Protein AF-A0A822C6T2-F1 (afdb_monomer_lite)

pLDDT: mean 83.31, std 5.84, range [69.69, 92.25]

Foldseek 3Di:
DDCPPDDDDDPDDDQQLADPPDDQDPVLQVQLVVLQVVLVVCVVVVVLVSSLVSLNSSSNSPSPDPVSVVVSVD

Sequence (74 aa):
LDMTGVIEGDKDEPQPMGDPNIEVTDAMSEQADAKRGEAQAKLSEGAFEEAISLFTQAIENNPQSAILHAKRAQ

InterPro domains:
  IPR011990 Tetratricopeptide-like helical domain superfamily [G3DSA:1.25.40.10] (1-74)
  IPR011990 Tetratricopeptide-like helical domain superfamily [SSF48452] (29-73)
  IPR019734 Tetratricopeptide repeat [PS50005] (32-65)

Structure (mmCIF, N/CA/C/O backbone):
data_AF-A0A822C6T2-F1
#
_entry.id   AF-A0A822C6T2-F1
#
loop_
_atom_site.group_PDB
_atom_site.id
_atom_site.type_symbol
_atom_site.label_atom_id
_atom_site.label_alt_id
_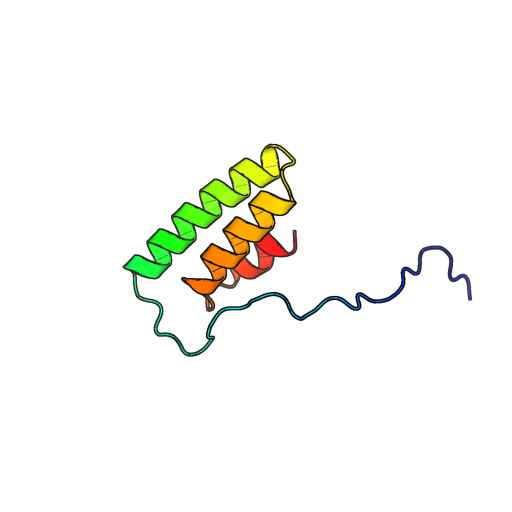atom_site.label_comp_id
_atom_site.label_asym_id
_atom_site.label_entity_id
_atom_site.label_seq_id
_atom_site.pdbx_PDB_ins_code
_atom_site.Cartn_x
_atom_site.Cartn_y
_atom_site.Cartn_z
_atom_site.occupancy
_atom_site.B_iso_or_equiv
_atom_site.auth_seq_id
_atom_site.auth_comp_id
_atom_site.auth_asym_id
_atom_site.auth_atom_id
_atom_site.pdbx_PDB_model_num
ATOM 1 N N . LEU A 1 1 ? -20.355 -23.257 27.113 1.00 70.81 1 LEU A N 1
ATOM 2 C CA . LEU A 1 1 ? -19.534 -22.572 26.098 1.00 70.81 1 LEU A CA 1
ATOM 3 C C . LEU A 1 1 ? -19.968 -21.126 26.118 1.00 70.81 1 LEU A C 1
ATOM 5 O O . LEU A 1 1 ? -21.131 -20.863 25.841 1.00 70.81 1 LEU A O 1
ATOM 9 N N . ASP A 1 2 ? -19.091 -20.249 26.593 1.00 76.19 2 ASP A N 1
ATOM 10 C CA . ASP A 1 2 ? -19.320 -18.812 26.520 1.00 76.19 2 ASP A CA 1
ATOM 11 C C . ASP A 1 2 ? -19.052 -18.379 25.075 1.00 76.19 2 ASP A C 1
ATOM 13 O O . ASP A 1 2 ? -17.958 -18.594 24.561 1.00 76.19 2 ASP A O 1
ATOM 17 N N . MET A 1 3 ? -20.091 -17.887 24.405 1.00 82.94 3 MET A N 1
ATOM 18 C CA . MET A 1 3 ? -20.053 -17.449 23.004 1.00 82.94 3 MET A CA 1
ATOM 19 C C . MET A 1 3 ? -20.093 -15.916 22.913 1.00 82.94 3 MET A C 1
ATOM 21 O O . MET A 1 3 ? -20.361 -15.362 21.847 1.00 82.94 3 MET A O 1
ATOM 25 N N . THR A 1 4 ? -19.875 -15.212 24.030 1.00 76.88 4 THR A N 1
ATOM 26 C CA . THR A 1 4 ? -19.800 -13.751 24.027 1.00 76.88 4 THR A CA 1
ATOM 27 C C . THR A 1 4 ? -18.566 -13.295 23.241 1.00 76.88 4 THR A C 1
ATOM 29 O O . THR A 1 4 ? -17.440 -13.697 23.519 1.00 76.88 4 THR A O 1
ATOM 32 N N . GLY A 1 5 ? -18.794 -12.488 22.200 1.00 78.50 5 GLY A N 1
ATOM 33 C CA . GLY A 1 5 ? -17.752 -11.999 21.287 1.00 78.50 5 GLY A CA 1
ATOM 34 C C . GLY A 1 5 ? -17.637 -12.751 19.957 1.00 78.50 5 GLY A C 1
ATOM 35 O O . GLY A 1 5 ? -16.858 -12.332 19.105 1.00 78.50 5 GLY A O 1
ATOM 36 N N . VAL A 1 6 ? -18.418 -13.817 19.736 1.00 82.75 6 VAL A N 1
ATOM 37 C CA . VAL A 1 6 ? -18.495 -14.462 18.416 1.00 82.75 6 VAL A CA 1
ATOM 38 C C . VAL A 1 6 ? -19.366 -13.608 17.495 1.00 82.75 6 VAL A C 1
ATOM 40 O O . VAL A 1 6 ? -20.572 -13.489 17.697 1.00 82.75 6 VAL A O 1
ATOM 43 N N . ILE A 1 7 ? -18.735 -13.008 16.492 1.00 80.81 7 ILE A N 1
ATOM 44 C CA . ILE A 1 7 ? -19.393 -12.326 15.373 1.00 80.81 7 ILE A CA 1
ATOM 45 C C . ILE A 1 7 ? -19.695 -13.336 14.264 1.00 80.81 7 ILE A C 1
ATOM 47 O O . ILE A 1 7 ? -18.969 -14.319 14.096 1.00 80.81 7 ILE A O 1
ATOM 51 N N . GLU A 1 8 ? -20.794 -13.124 13.535 1.00 81.69 8 GLU A N 1
ATOM 52 C CA . GLU A 1 8 ? -21.118 -13.952 12.372 1.00 81.69 8 GLU A CA 1
ATOM 53 C C . GLU A 1 8 ? -20.006 -13.853 11.324 1.00 81.69 8 GLU A C 1
ATOM 55 O O . GLU A 1 8 ? -19.385 -12.805 11.155 1.00 81.69 8 GLU A O 1
ATOM 60 N N . GLY A 1 9 ? -19.746 -14.971 10.643 1.00 78.56 9 GLY A N 1
ATOM 61 C CA . GLY A 1 9 ? -18.784 -15.003 9.551 1.00 78.56 9 GLY A CA 1
ATOM 62 C C . GLY A 1 9 ? -19.213 -14.071 8.425 1.00 78.56 9 GLY A C 1
ATOM 63 O O . GLY A 1 9 ? -20.407 -13.934 8.144 1.00 78.56 9 GLY A O 1
ATOM 64 N N . ASP A 1 10 ? -18.220 -13.465 7.788 1.00 76.38 10 ASP A N 1
ATOM 65 C CA . ASP A 1 10 ? -18.452 -12.531 6.702 1.00 76.38 10 ASP A CA 1
ATOM 66 C C . ASP A 1 10 ? -19.130 -13.235 5.516 1.00 76.38 10 ASP A C 1
ATOM 68 O O . ASP A 1 10 ? -18.741 -14.344 5.132 1.00 76.38 10 ASP A O 1
ATOM 72 N N . LYS A 1 11 ? -20.188 -12.621 4.979 1.00 79.94 11 LYS A N 1
ATOM 73 C CA . LYS A 1 11 ? -20.959 -13.138 3.828 1.00 79.94 11 LYS A CA 1
ATOM 74 C C . LYS A 1 11 ? -20.704 -12.327 2.561 1.00 79.94 11 LYS A C 1
ATOM 76 O O . LYS A 1 11 ? -21.371 -12.564 1.553 1.00 79.94 11 LYS A O 1
ATOM 81 N N . ASP A 1 12 ? -19.778 -11.381 2.636 1.00 76.38 12 ASP A N 1
ATOM 82 C CA . ASP A 1 12 ? -19.444 -10.500 1.535 1.00 76.38 12 ASP A CA 1
ATOM 83 C C . ASP A 1 12 ? -18.798 -11.259 0.372 1.00 76.38 12 ASP A C 1
ATOM 85 O O . ASP A 1 12 ? -18.207 -12.336 0.522 1.00 76.38 12 ASP A O 1
ATOM 89 N N . GLU A 1 13 ? -18.951 -10.692 -0.824 1.00 78.06 13 GLU A N 1
ATOM 90 C CA . GLU A 1 13 ? -18.328 -11.238 -2.021 1.00 78.06 13 GLU A CA 1
ATOM 91 C C . GLU A 1 13 ? -16.798 -11.257 -1.873 1.00 78.06 13 GLU A C 1
ATOM 93 O O . GLU A 1 13 ? -16.216 -10.383 -1.219 1.00 78.06 13 GLU A O 1
ATOM 98 N N . PRO A 1 14 ? -16.112 -12.239 -2.490 1.00 78.38 14 PRO A N 1
ATOM 99 C CA . PRO A 1 14 ? -14.660 -12.285 -2.479 1.00 78.38 14 PRO A CA 1
ATOM 100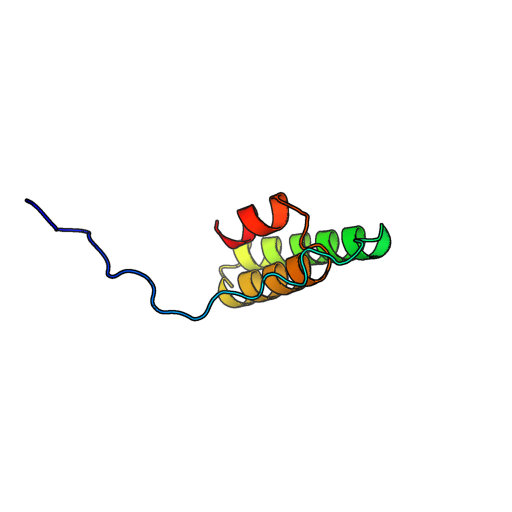 C C . PRO A 1 14 ? -14.094 -10.958 -2.976 1.00 78.38 14 PRO A C 1
ATOM 102 O O . PRO A 1 14 ? -14.428 -10.504 -4.072 1.00 78.38 14 PRO A O 1
ATOM 105 N N . GLN A 1 15 ? -13.221 -10.341 -2.181 1.00 75.25 15 GLN A N 1
ATOM 106 C CA . GLN A 1 15 ? -12.617 -9.080 -2.589 1.00 75.25 15 GLN A CA 1
ATOM 107 C C . GLN A 1 15 ? -11.805 -9.256 -3.882 1.00 75.25 15 GLN A C 1
ATOM 109 O O . GLN A 1 15 ? -11.185 -10.310 -4.066 1.00 75.25 15 GLN A O 1
ATOM 114 N N . PRO A 1 16 ? -11.749 -8.241 -4.764 1.00 77.94 16 PRO A N 1
ATOM 115 C CA . PRO A 1 16 ? -10.974 -8.326 -5.993 1.00 77.94 16 PRO A CA 1
ATOM 116 C C . PRO A 1 16 ? -9.496 -8.561 -5.664 1.00 77.94 16 PRO A C 1
ATOM 118 O O . PRO A 1 16 ? -8.902 -7.850 -4.850 1.00 77.94 16 PRO A O 1
ATOM 121 N N . MET A 1 17 ? -8.908 -9.592 -6.272 1.00 76.25 17 MET A N 1
ATOM 122 C CA . MET A 1 17 ? -7.510 -9.990 -6.049 1.00 76.25 17 MET A CA 1
ATOM 123 C C . MET A 1 17 ? -6.624 -9.820 -7.286 1.00 76.25 17 MET A C 1
ATOM 125 O O . MET A 1 17 ? -5.458 -10.203 -7.250 1.00 76.25 17 MET A O 1
ATOM 129 N N . GLY A 1 18 ? -7.159 -9.242 -8.365 1.00 76.12 18 GLY A N 1
ATOM 130 C CA . GLY A 1 18 ? -6.488 -9.206 -9.663 1.00 76.12 18 GLY A CA 1
ATOM 131 C C . GLY A 1 18 ? -6.337 -10.597 -10.290 1.00 76.12 18 GLY A C 1
ATOM 132 O O . GLY A 1 18 ? -6.888 -11.586 -9.801 1.00 76.12 18 GLY A O 1
ATOM 133 N N . ASP A 1 19 ? -5.595 -10.667 -11.395 1.00 76.81 19 ASP A N 1
ATOM 134 C CA . ASP A 1 19 ? -5.251 -11.936 -12.040 1.00 76.81 19 ASP A CA 1
ATOM 135 C C . ASP A 1 19 ? -3.910 -12.452 -11.493 1.00 76.81 19 ASP A C 1
ATOM 137 O O . ASP A 1 19 ? -2.873 -11.844 -11.761 1.00 76.81 19 ASP A O 1
ATOM 141 N N . PRO A 1 20 ? -3.874 -13.573 -10.754 1.00 71.44 20 PRO A N 1
ATOM 142 C CA . PRO A 1 20 ? -2.631 -14.106 -10.199 1.00 71.44 20 PRO A CA 1
ATOM 143 C C . PRO A 1 20 ? -1.618 -14.569 -11.263 1.00 71.44 20 PRO A C 1
ATOM 145 O O . PRO A 1 20 ? -0.455 -14.794 -10.924 1.00 71.44 20 PRO A O 1
ATOM 148 N N . ASN A 1 21 ? -2.035 -14.719 -12.527 1.00 76.44 21 ASN A N 1
ATOM 149 C CA . ASN A 1 21 ? -1.179 -15.166 -13.628 1.00 76.44 21 ASN A CA 1
ATOM 150 C C . ASN A 1 21 ? -0.616 -14.021 -14.479 1.00 76.44 21 ASN A C 1
ATOM 152 O O . ASN A 1 21 ? 0.113 -14.292 -15.434 1.00 76.44 21 ASN A O 1
ATOM 156 N N . ILE A 1 22 ? -0.950 -12.761 -14.178 1.00 79.75 22 ILE A N 1
ATOM 157 C CA . ILE A 1 22 ? -0.392 -11.630 -14.920 1.00 79.75 22 ILE A CA 1
ATOM 158 C C . ILE A 1 22 ? 1.110 -11.506 -14.635 1.00 79.75 22 ILE A C 1
ATOM 160 O O . ILE A 1 22 ? 1.545 -11.561 -13.482 1.00 79.75 22 ILE A O 1
ATOM 164 N N . GLU A 1 23 ? 1.916 -11.333 -15.684 1.00 79.94 23 GLU A N 1
ATOM 165 C CA . GLU A 1 23 ? 3.320 -10.961 -15.513 1.00 79.94 23 GLU A CA 1
ATOM 166 C C . GLU A 1 23 ? 3.384 -9.529 -14.985 1.00 79.94 23 GLU A C 1
ATOM 168 O O . GLU A 1 23 ? 3.138 -8.559 -15.705 1.00 79.94 23 GLU A O 1
ATOM 173 N N . VAL A 1 24 ? 3.707 -9.402 -13.700 1.00 80.19 24 VAL A N 1
ATOM 174 C CA . VAL A 1 24 ? 3.937 -8.103 -13.080 1.00 80.19 24 VAL A CA 1
ATOM 175 C C . VAL A 1 24 ? 5.244 -7.543 -13.628 1.00 80.19 24 VAL A C 1
ATOM 177 O O . VAL A 1 24 ? 6.328 -8.040 -13.332 1.00 80.19 24 VAL A O 1
ATOM 180 N N . THR A 1 25 ? 5.140 -6.493 -14.435 1.00 85.81 25 THR A N 1
ATOM 181 C CA . THR A 1 25 ? 6.307 -5.747 -14.922 1.00 85.81 25 THR A CA 1
ATOM 182 C C . THR A 1 25 ? 6.803 -4.755 -13.864 1.00 85.81 25 THR A C 1
ATOM 184 O O . THR A 1 25 ? 6.052 -4.360 -12.967 1.00 85.81 25 THR A O 1
ATOM 187 N N . ASP A 1 26 ? 8.051 -4.294 -13.980 1.00 84.38 26 ASP A N 1
ATOM 188 C CA . ASP A 1 26 ? 8.625 -3.294 -13.061 1.00 84.38 26 ASP A CA 1
ATOM 189 C C . ASP A 1 26 ? 7.772 -2.017 -12.984 1.00 84.38 26 ASP A C 1
ATOM 191 O O . ASP A 1 26 ? 7.546 -1.480 -11.901 1.00 84.38 26 ASP A O 1
ATOM 195 N N . ALA A 1 27 ? 7.207 -1.581 -14.115 1.00 86.94 27 ALA A N 1
ATOM 196 C CA . ALA A 1 27 ? 6.314 -0.425 -14.171 1.00 86.94 27 ALA A CA 1
ATOM 197 C C . ALA A 1 27 ? 5.013 -0.641 -13.376 1.00 86.94 27 ALA A C 1
ATOM 199 O O . ALA A 1 27 ? 4.526 0.277 -12.718 1.00 86.94 27 ALA A O 1
ATOM 200 N N . MET A 1 28 ? 4.451 -1.854 -13.411 1.00 84.81 28 MET A N 1
ATOM 201 C CA . MET A 1 28 ? 3.257 -2.197 -12.630 1.00 84.81 28 MET A CA 1
ATOM 202 C C . MET A 1 28 ? 3.570 -2.294 -11.136 1.00 84.81 28 MET A C 1
ATOM 204 O O . MET A 1 28 ? 2.764 -1.860 -10.314 1.00 84.81 28 MET A O 1
ATOM 208 N N . SER A 1 29 ? 4.755 -2.802 -10.781 1.00 83.88 29 SER A N 1
ATOM 209 C CA . SER A 1 29 ? 5.230 -2.807 -9.394 1.00 83.88 29 SER A CA 1
ATOM 210 C C . SER A 1 29 ? 5.391 -1.388 -8.852 1.00 83.88 29 SER A C 1
ATOM 212 O O . SER A 1 29 ? 4.888 -1.095 -7.770 1.00 83.88 29 SER A O 1
ATOM 214 N N . GLU A 1 30 ? 6.001 -0.487 -9.623 1.00 88.62 30 GLU A N 1
ATOM 215 C CA . GLU A 1 30 ? 6.179 0.913 -9.228 1.00 88.62 30 GLU A CA 1
ATOM 216 C C . GLU A 1 30 ? 4.833 1.646 -9.081 1.00 88.62 30 GLU A C 1
ATOM 218 O O . GLU A 1 30 ? 4.610 2.356 -8.098 1.00 88.62 30 GLU A O 1
ATOM 223 N N . GLN A 1 31 ? 3.883 1.410 -9.994 1.00 88.25 31 GLN A N 1
ATOM 224 C CA . GLN A 1 31 ? 2.519 1.936 -9.866 1.00 88.25 31 GLN A CA 1
ATOM 225 C C . GLN A 1 31 ? 1.787 1.386 -8.636 1.00 88.25 31 GLN A C 1
ATOM 227 O O . GLN A 1 31 ? 1.083 2.131 -7.949 1.00 88.25 31 GLN A O 1
ATOM 232 N N . ALA A 1 32 ? 1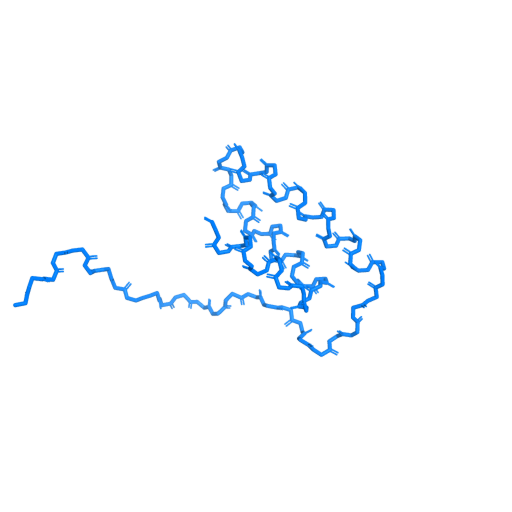.943 0.094 -8.343 1.00 88.06 32 ALA A N 1
ATOM 233 C CA . ALA A 1 32 ? 1.356 -0.517 -7.160 1.00 88.06 32 ALA A CA 1
ATOM 234 C C . ALA A 1 32 ? 1.960 0.062 -5.870 1.00 88.06 32 ALA A C 1
ATOM 236 O O . ALA A 1 32 ? 1.228 0.317 -4.913 1.00 88.06 32 ALA A O 1
ATOM 237 N N . ASP A 1 33 ? 3.264 0.344 -5.848 1.00 88.06 33 ASP A N 1
ATOM 238 C CA . ASP A 1 33 ? 3.934 0.984 -4.715 1.00 88.06 33 ASP A CA 1
ATOM 239 C C . ASP A 1 33 ? 3.524 2.446 -4.509 1.00 88.06 33 ASP A C 1
ATOM 241 O O . ASP A 1 33 ? 3.354 2.873 -3.362 1.00 88.06 33 ASP A O 1
ATOM 245 N N . ALA A 1 34 ? 3.299 3.200 -5.587 1.00 90.56 34 ALA A N 1
ATOM 246 C CA . ALA A 1 34 ? 2.746 4.550 -5.504 1.00 90.56 34 ALA A CA 1
ATOM 247 C C . ALA A 1 34 ? 1.343 4.532 -4.871 1.00 90.56 34 ALA A C 1
ATOM 249 O O . ALA A 1 34 ? 1.102 5.209 -3.867 1.00 90.56 34 ALA A O 1
ATOM 250 N N . LYS A 1 35 ? 0.453 3.664 -5.374 1.00 90.38 35 LYS A N 1
ATOM 251 C CA . LYS A 1 35 ? -0.902 3.476 -4.824 1.00 90.38 35 LYS A CA 1
ATOM 252 C C . LYS A 1 35 ? -0.886 2.990 -3.378 1.00 90.38 35 LYS A C 1
ATOM 254 O O . LYS A 1 35 ? -1.704 3.427 -2.576 1.00 90.38 35 LYS A O 1
ATOM 259 N N . ARG A 1 36 ? 0.067 2.128 -3.010 1.00 88.56 36 ARG A N 1
ATOM 260 C CA . ARG A 1 36 ? 0.285 1.692 -1.622 1.00 88.56 36 ARG A CA 1
ATOM 261 C C . ARG A 1 36 ? 0.594 2.876 -0.706 1.00 88.56 36 ARG A C 1
ATOM 263 O O . ARG A 1 36 ? 0.093 2.915 0.414 1.00 88.56 36 ARG A O 1
ATOM 270 N N . GLY A 1 37 ? 1.418 3.819 -1.162 1.00 90.38 37 GLY A N 1
ATOM 271 C CA . GLY A 1 37 ? 1.729 5.043 -0.423 1.00 90.38 37 GLY A CA 1
ATOM 272 C C . GLY A 1 37 ? 0.493 5.914 -0.197 1.00 90.38 37 GLY A C 1
ATOM 273 O O . GLY A 1 37 ? 0.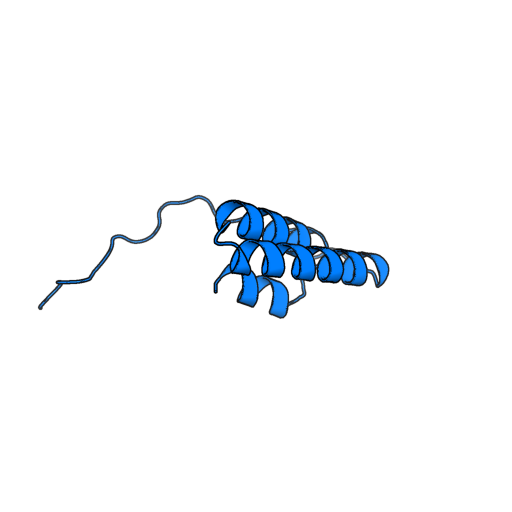231 6.323 0.934 1.00 90.38 37 GLY A O 1
ATOM 274 N N . GLU A 1 38 ? -0.306 6.127 -1.244 1.00 91.62 38 GLU A N 1
ATOM 275 C CA . GLU A 1 38 ? -1.575 6.864 -1.155 1.00 91.62 38 GLU A CA 1
ATOM 276 C C . GLU A 1 38 ? -2.576 6.170 -0.222 1.00 91.62 38 GLU A C 1
ATOM 278 O O . GLU A 1 38 ? -3.160 6.811 0.652 1.00 91.62 38 GLU A O 1
ATOM 283 N N . ALA A 1 39 ? -2.714 4.847 -0.336 1.00 90.12 39 ALA A N 1
ATOM 284 C CA . ALA A 1 39 ? -3.580 4.050 0.526 1.00 90.12 39 ALA A CA 1
ATOM 285 C C . ALA A 1 39 ? -3.183 4.178 2.002 1.00 90.12 39 ALA A C 1
ATOM 287 O O . ALA A 1 39 ? -4.041 4.339 2.866 1.00 90.12 39 ALA A O 1
ATOM 288 N N . GLN A 1 40 ? -1.880 4.165 2.308 1.00 90.25 40 GLN A N 1
ATOM 289 C CA . GLN A 1 40 ? -1.396 4.366 3.675 1.00 90.25 40 GLN A CA 1
ATOM 290 C C . GLN A 1 40 ? -1.666 5.771 4.210 1.00 90.25 40 GLN A C 1
ATOM 292 O O . GLN A 1 40 ? -1.957 5.909 5.398 1.00 90.25 40 GLN A O 1
ATOM 297 N N . ALA A 1 41 ? -1.575 6.801 3.365 1.00 92.25 41 ALA A N 1
ATOM 298 C CA . ALA A 1 41 ? -1.934 8.159 3.761 1.00 92.25 41 ALA A CA 1
ATOM 299 C C . ALA A 1 41 ? -3.422 8.231 4.134 1.00 92.25 41 ALA A C 1
ATOM 301 O O . ALA A 1 41 ? -3.757 8.674 5.231 1.00 92.25 41 ALA A O 1
ATOM 302 N N . LYS A 1 42 ? -4.298 7.671 3.289 1.00 92.25 42 LYS A N 1
ATOM 303 C CA . LYS A 1 42 ? -5.743 7.581 3.550 1.00 92.25 42 LYS A CA 1
ATOM 304 C C . LYS A 1 42 ? -6.083 6.769 4.793 1.00 92.25 42 LYS A C 1
ATOM 306 O O . LYS A 1 42 ? -6.933 7.181 5.579 1.00 92.25 42 LYS A O 1
ATOM 311 N N . LEU A 1 43 ? -5.367 5.672 5.027 1.00 88.56 43 LEU A N 1
ATOM 312 C CA . LEU A 1 43 ? -5.509 4.871 6.242 1.00 88.56 43 LEU A CA 1
ATOM 313 C C . LEU A 1 43 ? -5.143 5.698 7.485 1.00 88.56 43 LEU A C 1
ATOM 315 O O . LEU A 1 43 ? -5.864 5.665 8.478 1.00 88.56 43 LEU A O 1
ATOM 319 N N . SER A 1 44 ? -4.083 6.513 7.412 1.00 88.94 44 SER A N 1
ATOM 320 C CA . SER A 1 44 ? -3.703 7.426 8.499 1.00 88.94 44 SER A CA 1
ATOM 321 C C . SER A 1 44 ? -4.686 8.586 8.707 1.00 88.94 44 SER A C 1
ATOM 323 O O . SER A 1 44 ? -4.743 9.128 9.809 1.00 88.94 44 SER A O 1
ATOM 325 N N . GLU A 1 45 ? -5.441 8.975 7.679 1.00 91.38 45 GLU A N 1
ATOM 326 C CA . GLU A 1 45 ? -6.521 9.971 7.757 1.00 91.38 45 GLU A CA 1
ATOM 327 C C . GLU A 1 45 ? -7.831 9.384 8.320 1.00 91.38 45 GLU A C 1
ATOM 329 O O . GLU A 1 45 ? -8.769 10.129 8.598 1.00 91.38 45 GLU A O 1
ATOM 334 N N . GLY A 1 46 ? -7.908 8.060 8.510 1.00 89.44 46 GLY A N 1
ATOM 335 C CA . GLY A 1 46 ? -9.128 7.355 8.918 1.00 89.44 46 GLY A CA 1
ATOM 336 C C . GLY A 1 46 ? -10.117 7.107 7.772 1.00 89.44 46 GLY A C 1
ATOM 337 O O . GLY A 1 46 ? -11.245 6.680 8.012 1.00 89.44 46 GLY A O 1
ATOM 338 N N . ALA A 1 47 ? -9.709 7.351 6.523 1.00 91.75 47 ALA A N 1
ATOM 339 C CA . ALA A 1 47 ? -10.495 7.086 5.322 1.00 91.75 47 ALA A CA 1
ATOM 340 C C . ALA A 1 47 ? -10.328 5.619 4.883 1.00 91.75 47 ALA A C 1
ATOM 342 O O . ALA A 1 47 ? -9.706 5.316 3.863 1.00 91.75 47 ALA A O 1
ATOM 343 N N . PHE A 1 48 ? -10.858 4.693 5.687 1.00 87.19 48 PHE A N 1
ATOM 344 C CA . PHE A 1 48 ? -10.648 3.251 5.506 1.00 87.19 48 PHE A CA 1
ATOM 345 C C . PHE A 1 48 ? -11.194 2.714 4.176 1.00 87.19 48 PHE A C 1
ATOM 347 O O . PHE A 1 48 ? -10.505 1.952 3.507 1.00 87.19 48 PHE A O 1
ATOM 354 N N . GLU A 1 49 ? -12.382 3.144 3.741 1.00 87.69 49 GLU A N 1
ATOM 355 C CA . GLU A 1 49 ? -12.958 2.712 2.455 1.00 87.69 49 GLU A CA 1
ATOM 356 C C . GLU A 1 49 ? -12.096 3.143 1.257 1.00 87.69 49 GLU A C 1
ATOM 358 O O . GLU A 1 49 ? -11.831 2.351 0.349 1.00 87.69 49 GLU A O 1
ATOM 363 N N . GLU A 1 50 ? -11.593 4.383 1.275 1.00 89.44 50 GLU A N 1
ATOM 364 C CA . GLU A 1 50 ? -10.694 4.892 0.233 1.00 89.44 50 GLU A CA 1
ATOM 365 C C . GLU A 1 50 ? -9.359 4.141 0.241 1.00 89.44 50 GLU A C 1
ATOM 367 O O . GLU A 1 50 ? -8.856 3.761 -0.818 1.00 89.44 50 GLU A O 1
ATOM 372 N N . ALA A 1 51 ? -8.806 3.871 1.428 1.00 89.50 51 ALA A N 1
ATOM 373 C CA . ALA A 1 51 ? -7.584 3.089 1.577 1.00 89.50 51 ALA A CA 1
ATOM 374 C C . ALA A 1 51 ? -7.749 1.665 1.023 1.00 89.50 51 ALA A C 1
ATOM 376 O O . ALA A 1 51 ? -6.890 1.201 0.275 1.00 89.50 51 ALA A O 1
ATOM 377 N N . ILE A 1 52 ? -8.865 0.990 1.322 1.00 88.00 52 ILE A N 1
ATOM 378 C CA . ILE A 1 52 ? -9.176 -0.351 0.803 1.00 88.00 52 ILE A CA 1
ATOM 379 C C . ILE A 1 52 ? -9.293 -0.328 -0.723 1.00 88.00 52 ILE A C 1
ATOM 381 O O . ILE A 1 52 ? -8.745 -1.209 -1.391 1.00 88.00 52 ILE A O 1
ATOM 385 N N . SER A 1 53 ? -9.953 0.684 -1.292 1.00 89.31 53 SER A N 1
ATOM 386 C CA . SER A 1 53 ? -10.053 0.847 -2.748 1.00 89.31 53 SER A CA 1
ATOM 387 C C . SER A 1 53 ? -8.675 1.027 -3.392 1.00 89.31 53 SER A C 1
ATOM 389 O O . SER A 1 53 ? -8.343 0.340 -4.359 1.00 89.31 53 SER A O 1
ATOM 391 N N . LEU A 1 54 ? -7.823 1.879 -2.815 1.00 90.88 54 LEU A N 1
ATOM 392 C CA . LEU A 1 54 ? -6.461 2.107 -3.302 1.00 9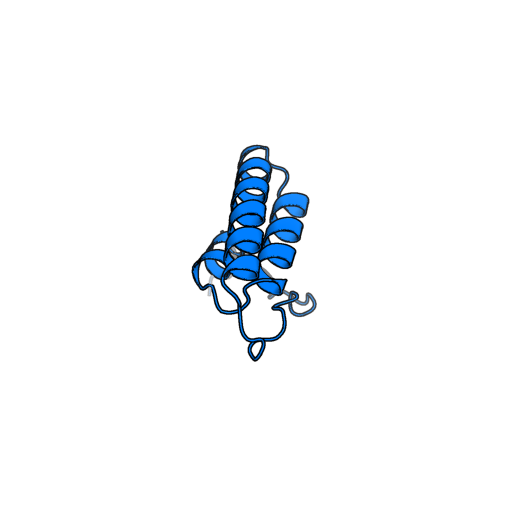0.88 54 LEU A CA 1
ATOM 393 C C . LEU A 1 54 ? -5.578 0.858 -3.172 1.00 90.88 54 LEU A C 1
ATOM 395 O O . LEU A 1 54 ? -4.843 0.532 -4.105 1.00 90.88 54 LEU A O 1
ATOM 399 N N . PHE A 1 55 ? -5.678 0.113 -2.066 1.00 87.81 55 PHE A N 1
ATOM 400 C CA . PHE A 1 55 ? -4.986 -1.168 -1.920 1.00 87.81 55 PHE A CA 1
ATOM 401 C C . PHE A 1 55 ? -5.486 -2.209 -2.917 1.00 87.81 55 PHE A C 1
ATOM 403 O O . PHE A 1 55 ? -4.676 -2.943 -3.472 1.00 87.81 55 PHE A O 1
ATOM 410 N N . THR A 1 56 ? -6.788 -2.252 -3.190 1.00 87.56 56 THR A N 1
ATOM 411 C CA . THR A 1 56 ? -7.362 -3.155 -4.194 1.00 87.56 56 THR A CA 1
ATOM 412 C C . THR A 1 56 ? -6.814 -2.834 -5.580 1.00 87.56 56 THR A C 1
ATOM 414 O O . THR A 1 56 ? -6.312 -3.722 -6.259 1.00 87.56 56 THR A O 1
ATOM 417 N N . GLN A 1 57 ? -6.765 -1.555 -5.954 1.00 87.75 57 GLN A N 1
ATOM 418 C CA . GLN A 1 57 ? -6.136 -1.133 -7.204 1.00 87.75 57 GLN A CA 1
ATOM 419 C C . GLN A 1 57 ? -4.634 -1.444 -7.241 1.00 87.75 57 GLN A C 1
ATOM 421 O O . GLN A 1 57 ? -4.096 -1.754 -8.302 1.00 87.75 57 GLN A O 1
ATOM 426 N N . ALA A 1 58 ? -3.925 -1.345 -6.114 1.00 88.06 58 ALA A N 1
ATOM 427 C CA . ALA A 1 58 ? -2.520 -1.735 -6.041 1.00 88.06 58 ALA A CA 1
ATOM 428 C C . ALA A 1 58 ? -2.353 -3.249 -6.265 1.00 88.06 58 ALA A C 1
ATOM 430 O O . ALA A 1 58 ? -1.478 -3.655 -7.026 1.00 88.06 58 ALA A O 1
ATOM 431 N N . ILE A 1 59 ? -3.220 -4.072 -5.664 1.00 85.81 59 ILE A N 1
ATOM 432 C CA . ILE A 1 59 ? -3.251 -5.532 -5.836 1.00 85.81 59 ILE A CA 1
ATOM 433 C C . ILE A 1 59 ? -3.596 -5.905 -7.279 1.00 85.81 59 ILE A C 1
ATOM 435 O O . ILE A 1 59 ? -2.970 -6.795 -7.830 1.00 85.81 59 ILE A O 1
ATOM 439 N N . GLU A 1 60 ? -4.518 -5.208 -7.941 1.00 84.62 60 GLU A N 1
ATOM 440 C CA . GLU A 1 60 ? -4.816 -5.457 -9.359 1.00 84.62 60 GLU A CA 1
ATOM 441 C C . GLU A 1 60 ? -3.608 -5.206 -10.274 1.00 84.62 60 GLU A C 1
ATOM 443 O O . GLU A 1 60 ? -3.459 -5.875 -11.293 1.00 84.62 60 GLU A O 1
ATOM 448 N N . ASN A 1 61 ? -2.731 -4.265 -9.905 1.00 85.25 61 ASN A N 1
ATOM 449 C CA . ASN A 1 61 ? -1.506 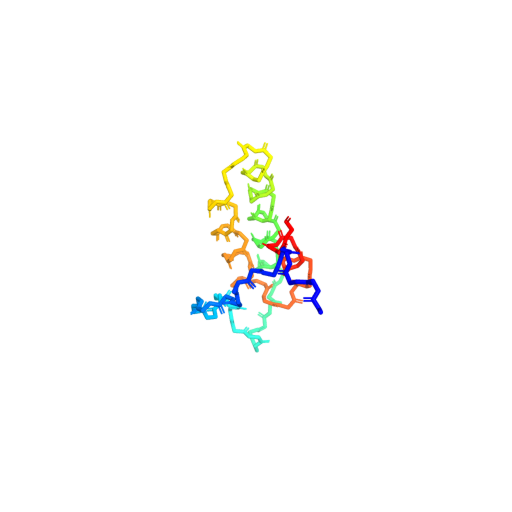-3.981 -10.656 1.00 85.25 61 ASN A CA 1
ATOM 450 C C . ASN A 1 61 ? -0.353 -4.923 -10.276 1.00 85.25 61 ASN A C 1
ATOM 452 O O . ASN A 1 61 ? 0.451 -5.280 -11.131 1.00 85.25 61 ASN A O 1
ATOM 456 N N . ASN A 1 62 ? -0.269 -5.348 -9.015 1.00 84.00 62 ASN A N 1
ATOM 457 C CA . ASN A 1 62 ? 0.733 -6.303 -8.550 1.00 84.00 62 ASN A CA 1
ATOM 458 C C . ASN A 1 62 ? 0.104 -7.368 -7.631 1.00 84.00 62 ASN A C 1
ATOM 460 O O . ASN A 1 62 ? 0.285 -7.327 -6.406 1.00 84.00 62 ASN A O 1
ATOM 464 N N . PRO A 1 63 ? -0.610 -8.349 -8.209 1.00 81.75 63 PRO A N 1
ATOM 465 C CA . PRO A 1 63 ? -1.334 -9.352 -7.429 1.00 81.75 63 PRO A CA 1
ATOM 466 C C . PRO A 1 63 ? -0.399 -10.335 -6.717 1.00 81.75 63 PRO A C 1
ATOM 468 O O . PRO A 1 63 ? -0.801 -10.979 -5.748 1.00 81.75 63 PRO A O 1
ATOM 471 N N . GLN A 1 64 ? 0.866 -10.411 -7.142 1.00 79.44 64 GLN A N 1
ATOM 472 C CA . GLN A 1 64 ? 1.897 -11.248 -6.527 1.00 79.44 64 GLN A CA 1
ATOM 473 C C . GLN A 1 64 ? 2.555 -10.604 -5.295 1.00 79.44 64 GLN A C 1
ATOM 475 O O . GLN A 1 64 ? 3.284 -11.278 -4.562 1.00 79.44 64 GLN A O 1
ATOM 480 N N . SER A 1 65 ? 2.301 -9.322 -5.015 1.00 78.06 65 SER A N 1
ATOM 481 C CA . SER A 1 65 ? 2.908 -8.644 -3.870 1.00 78.06 65 SER A CA 1
ATOM 482 C C . SER A 1 65 ? 2.221 -9.004 -2.554 1.00 78.06 65 SER A C 1
ATOM 484 O O . SER A 1 65 ? 1.172 -8.466 -2.194 1.00 78.06 65 SER A O 1
ATOM 486 N N . ALA A 1 66 ? 2.873 -9.864 -1.767 1.00 79.69 66 ALA A N 1
ATOM 487 C CA . ALA A 1 66 ? 2.414 -10.260 -0.432 1.00 79.69 66 ALA A CA 1
ATOM 488 C C . ALA A 1 66 ? 2.205 -9.067 0.525 1.00 79.69 66 ALA A C 1
ATOM 490 O O . ALA A 1 66 ? 1.348 -9.110 1.407 1.00 79.69 66 ALA A O 1
ATOM 491 N N . ILE A 1 67 ? 2.967 -7.983 0.344 1.00 80.38 67 ILE A N 1
ATOM 492 C CA . ILE A 1 67 ? 2.880 -6.786 1.189 1.00 80.38 67 ILE A CA 1
ATOM 493 C C . ILE A 1 67 ? 1.551 -6.055 0.968 1.00 80.38 67 ILE A C 1
ATOM 495 O O . ILE A 1 67 ? 0.979 -5.540 1.927 1.00 80.38 67 ILE A O 1
ATOM 499 N N . LEU A 1 68 ? 1.050 -6.005 -0.270 1.00 80.69 68 LEU A N 1
ATOM 500 C CA . LEU A 1 68 ? -0.208 -5.322 -0.585 1.00 80.69 68 LEU A CA 1
ATOM 501 C C . LEU A 1 68 ? -1.403 -6.047 0.034 1.00 80.69 68 LEU A C 1
ATOM 503 O O . LEU A 1 68 ? -2.255 -5.407 0.649 1.00 80.69 68 LEU A O 1
ATOM 507 N N . HIS A 1 69 ? -1.404 -7.380 -0.033 1.00 79.25 69 HIS A N 1
ATOM 508 C CA . HIS A 1 69 ? -2.409 -8.216 0.628 1.00 79.25 69 HIS A CA 1
ATOM 509 C C . HIS A 1 69 ? -2.418 -8.014 2.143 1.00 79.25 69 HIS A C 1
ATOM 511 O O . HIS A 1 69 ? -3.480 -7.818 2.730 1.00 79.25 69 HIS A O 1
ATOM 517 N N . ALA A 1 70 ? -1.237 -7.999 2.772 1.00 80.12 70 ALA A N 1
ATOM 518 C CA . ALA A 1 70 ? -1.120 -7.783 4.211 1.00 80.12 70 ALA A CA 1
ATOM 519 C C . ALA A 1 70 ? -1.641 -6.403 4.638 1.00 80.12 70 ALA A C 1
ATOM 521 O O . ALA A 1 70 ? -2.356 -6.307 5.629 1.00 80.12 70 ALA A O 1
ATOM 522 N N . LYS A 1 71 ? -1.322 -5.342 3.883 1.00 76.94 71 LYS A N 1
ATOM 523 C CA . LYS A 1 71 ? -1.748 -3.977 4.226 1.00 76.94 71 LYS A CA 1
ATOM 524 C C . LYS A 1 71 ? -3.237 -3.724 4.031 1.00 76.94 71 LYS A C 1
ATOM 526 O O . LYS A 1 71 ? -3.787 -2.911 4.757 1.00 76.94 71 LYS A O 1
ATOM 531 N N . ARG A 1 72 ? -3.888 -4.406 3.084 1.00 75.50 72 ARG A N 1
ATOM 532 C CA . ARG A 1 72 ? -5.346 -4.315 2.921 1.00 75.50 72 ARG A CA 1
ATOM 533 C C . ARG A 1 72 ? -6.103 -4.964 4.085 1.00 75.50 72 ARG A C 1
ATOM 535 O O . ARG A 1 72 ? -7.208 -4.545 4.392 1.00 75.50 72 ARG A O 1
ATOM 542 N N . ALA A 1 73 ? -5.527 -5.998 4.697 1.00 76.94 73 ALA A N 1
ATOM 543 C CA . ALA A 1 73 ? -6.137 -6.726 5.809 1.00 76.94 73 ALA A CA 1
ATOM 544 C C . ALA A 1 73 ? -5.887 -6.088 7.191 1.00 76.94 73 ALA A C 1
ATOM 546 O O . ALA A 1 73 ? -6.356 -6.630 8.191 1.00 76.94 73 ALA A O 1
ATOM 547 N N . GLN A 1 74 ? -5.099 -5.010 7.250 1.00 69.69 74 GLN A N 1
ATOM 548 C CA . GLN A 1 74 ? -4.602 -4.393 8.479 1.00 69.69 74 GLN A CA 1
ATOM 549 C C . GLN A 1 74 ? -5.482 -3.227 8.926 1.00 69.69 74 GLN A C 1
ATOM 551 O O . GLN A 1 74 ? -5.717 -3.140 10.152 1.00 69.69 74 GLN A O 1
#

Secondary structure (DSSP, 8-state):
---TT-PPPP-SPPPP---TTS---HHHHHHHHHHHHHHHHHHHTT-HHHHHHHHHHHHHH-TT-HHHHHHHT-

Organism: NCBI:txid392032

Radius of gyration: 14.8 Å; chains: 1; bounding box: 30×32×42 Å